Protein AF-A0A957U781-F1 (afdb_monomer_lite)

pLDDT: mean 95.86, std 4.81, range [65.75, 98.56]

Radius of gyration: 17.95 Å; chains: 1; bounding box: 36×41×38 Å

Foldseek 3Di:
DVVVVVVVCVVVVVVVVVCVVVVVDDDDDADDQDPVVCVVVVHDSVVSNVVRCVVQVVVPPDSPVVVVVVVVVVVVVVVVD

Sequence (81 aa):
RQRLHGVAQQPLRQIYQQRAAAGTHRWTLTNYPCAALAQEADMSLRDFEDFVYAATYADQPDPVAAWQAIHDRQQRLVDWL

Structure (mmCIF, N/CA/C/O backbone):
data_AF-A0A957U781-F1
#
_entry.id   AF-A0A957U781-F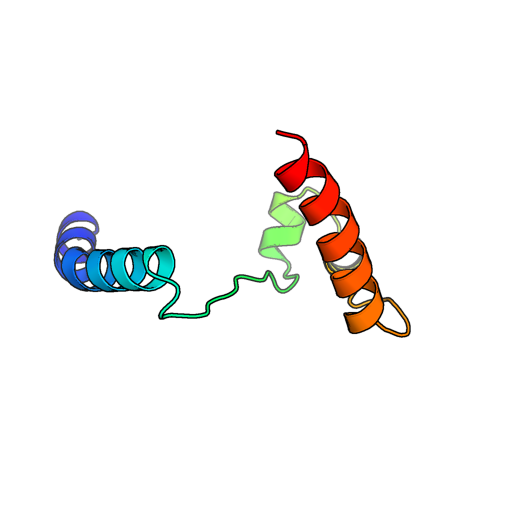1
#
loop_
_atom_site.group_PDB
_atom_site.id
_atom_site.type_symbol
_atom_site.label_atom_id
_atom_site.label_alt_id
_atom_site.label_comp_id
_atom_site.label_asym_id
_atom_site.label_entity_id
_atom_site.label_seq_id
_atom_site.pdbx_PDB_ins_code
_atom_site.Cartn_x
_atom_site.Cartn_y
_atom_site.Cartn_z
_atom_site.occupancy
_atom_site.B_iso_or_equiv
_atom_site.auth_seq_id
_atom_site.auth_comp_id
_atom_site.auth_asym_id
_atom_site.auth_atom_id
_atom_site.pdbx_PDB_model_num
ATOM 1 N N . ARG A 1 1 ? 10.919 22.560 22.095 1.00 65.75 1 ARG A N 1
ATOM 2 C CA . ARG A 1 1 ? 10.117 22.732 20.853 1.00 65.75 1 ARG A CA 1
ATOM 3 C C . ARG A 1 1 ? 9.283 21.493 20.515 1.00 65.75 1 ARG A C 1
ATOM 5 O O . ARG A 1 1 ? 8.070 21.620 20.455 1.00 65.75 1 ARG A O 1
ATOM 12 N N . GLN A 1 2 ? 9.884 20.305 20.398 1.00 76.75 2 GLN A N 1
ATOM 13 C CA . GLN A 1 2 ? 9.176 19.060 20.045 1.00 76.75 2 GLN A CA 1
ATOM 14 C C . GLN A 1 2 ? 8.009 18.709 20.997 1.00 76.75 2 GLN A C 1
ATOM 16 O O . GLN A 1 2 ? 6.913 18.402 20.542 1.00 76.75 2 GLN A O 1
ATOM 21 N N . ARG A 1 3 ? 8.200 18.868 22.317 1.00 84.75 3 ARG A N 1
ATOM 22 C CA . ARG A 1 3 ? 7.148 18.644 23.331 1.00 84.75 3 ARG A CA 1
ATOM 23 C C . ARG A 1 3 ? 5.937 19.577 23.178 1.00 84.75 3 ARG A C 1
ATOM 25 O O . ARG A 1 3 ? 4.810 19.111 23.258 1.00 84.75 3 ARG A O 1
ATOM 32 N N . LEU A 1 4 ? 6.164 20.869 22.918 1.00 89.50 4 LEU A N 1
ATOM 33 C CA . LEU A 1 4 ? 5.088 21.854 22.713 1.00 89.50 4 LEU A CA 1
ATOM 34 C C . LEU A 1 4 ? 4.267 21.532 21.456 1.00 89.50 4 LEU A C 1
ATOM 36 O O . LEU A 1 4 ? 3.042 21.581 21.496 1.00 89.50 4 LEU A O 1
ATOM 40 N N . HIS A 1 5 ? 4.934 21.122 20.372 1.00 86.62 5 HIS A N 1
ATOM 41 C CA . HIS A 1 5 ? 4.262 20.655 19.157 1.00 86.62 5 HIS A CA 1
ATOM 42 C C . HIS A 1 5 ? 3.445 19.376 19.410 1.00 86.62 5 HIS A C 1
ATOM 44 O O . HIS A 1 5 ? 2.316 19.250 18.946 1.00 86.62 5 HIS A O 1
ATOM 50 N N . GLY A 1 6 ? 3.986 18.438 20.196 1.00 87.50 6 GLY A N 1
ATOM 51 C CA . GLY A 1 6 ? 3.288 17.208 20.574 1.00 87.50 6 GLY A CA 1
ATOM 52 C C . GLY A 1 6 ? 1.975 17.460 21.318 1.00 87.50 6 GLY A C 1
ATOM 53 O O . GLY A 1 6 ? 0.964 16.851 20.964 1.00 87.50 6 GLY A O 1
ATOM 54 N N . VAL A 1 7 ? 1.991 18.383 22.288 1.00 92.00 7 VAL A N 1
ATOM 55 C CA . VAL A 1 7 ? 0.810 18.789 23.069 1.00 92.00 7 VAL A CA 1
ATOM 56 C C . VAL A 1 7 ? -0.222 19.495 22.186 1.00 92.00 7 VAL A C 1
ATOM 58 O O . VAL A 1 7 ? -1.392 19.131 22.221 1.00 92.00 7 VAL A O 1
ATOM 61 N N . ALA A 1 8 ? 0.196 20.435 21.331 1.00 93.88 8 ALA A N 1
ATOM 62 C CA . ALA A 1 8 ? -0.721 21.139 20.426 1.00 93.88 8 ALA A CA 1
ATOM 63 C C . ALA A 1 8 ? -1.444 20.195 19.441 1.00 93.88 8 ALA A C 1
ATOM 65 O O . ALA A 1 8 ? -2.603 20.412 19.104 1.00 93.88 8 ALA A O 1
ATOM 66 N N . GLN A 1 9 ? -0.779 19.118 19.010 1.00 94.06 9 GLN A N 1
ATOM 67 C CA . GLN A 1 9 ? -1.336 18.108 18.100 1.00 94.06 9 GLN A CA 1
ATOM 68 C C . GLN A 1 9 ? -2.204 17.049 18.808 1.00 94.06 9 GLN A C 1
ATOM 70 O O . GLN A 1 9 ? -2.829 16.223 18.143 1.00 94.06 9 GLN A O 1
ATOM 75 N N . GLN A 1 10 ? -2.229 17.014 20.147 1.00 94.38 10 GLN A N 1
ATOM 76 C CA . GLN A 1 10 ? -2.925 15.971 20.909 1.00 94.38 10 GLN A CA 1
ATOM 77 C C . GLN A 1 10 ? -4.436 15.901 20.613 1.00 94.38 10 GLN A C 1
ATOM 79 O O . GLN A 1 10 ? -4.909 14.789 20.363 1.00 94.38 10 GLN A O 1
ATOM 84 N N . PRO A 1 11 ? -5.191 17.021 20.563 1.00 96.69 11 PRO A N 1
ATOM 85 C CA . PRO A 1 11 ? -6.630 16.965 20.298 1.00 96.69 11 PRO A CA 1
ATOM 86 C C . PRO A 1 11 ? -6.948 16.409 18.905 1.00 96.69 11 PRO A C 1
ATOM 88 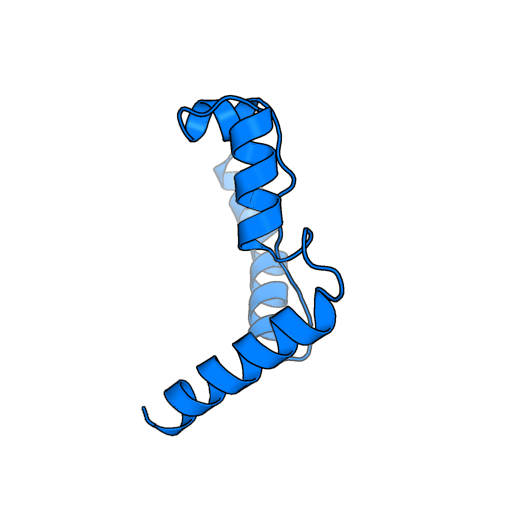O O . PRO A 1 11 ? -7.836 15.573 18.755 1.00 96.69 11 PRO A O 1
ATOM 91 N N . LEU A 1 12 ? -6.173 16.803 17.886 1.00 95.44 12 LEU A N 1
ATOM 92 C CA . LEU A 1 12 ? -6.335 16.298 16.518 1.00 95.44 12 LEU A CA 1
ATOM 93 C C . LEU A 1 12 ? -6.071 14.792 16.439 1.00 95.44 12 LEU A C 1
ATOM 95 O O . LEU A 1 12 ? -6.833 14.063 15.807 1.00 95.44 12 LEU A O 1
ATOM 99 N N . ARG A 1 13 ? -5.032 14.311 17.133 1.00 94.31 13 ARG A N 1
ATOM 100 C CA . ARG A 1 13 ? -4.719 12.877 17.226 1.00 94.31 13 ARG A CA 1
ATOM 101 C C . ARG A 1 13 ? -5.852 12.083 17.869 1.00 94.31 13 ARG A C 1
ATOM 103 O O . ARG A 1 13 ? -6.194 11.019 17.365 1.00 94.31 13 ARG A O 1
ATOM 110 N N . GLN A 1 14 ? -6.434 12.600 18.951 1.00 96.88 14 GLN A N 1
ATOM 111 C CA . GLN A 1 14 ? -7.566 11.956 19.621 1.00 96.88 14 GLN A CA 1
ATOM 112 C C . GLN A 1 14 ? -8.784 11.869 18.702 1.00 96.88 14 GLN A C 1
ATOM 114 O O . GLN A 1 14 ? -9.353 10.791 18.571 1.00 96.88 14 GLN A O 1
ATOM 119 N N . ILE A 1 15 ? -9.141 12.955 18.009 1.00 96.94 15 ILE A N 1
ATOM 120 C CA . ILE A 1 15 ? -10.264 12.954 17.058 1.00 96.94 15 ILE A CA 1
ATOM 121 C C . ILE A 1 15 ? -10.011 11.961 15.916 1.00 96.94 15 ILE A C 1
ATOM 123 O O . ILE A 1 15 ? -10.900 11.183 15.573 1.00 96.94 15 ILE A O 1
ATOM 127 N N . TYR A 1 16 ? -8.801 11.955 15.345 1.00 96.12 16 TYR A N 1
ATOM 128 C CA . TYR A 1 16 ? -8.419 11.009 14.295 1.00 96.12 16 TYR A CA 1
ATOM 129 C C . TYR A 1 16 ? -8.586 9.558 14.762 1.00 96.12 16 TYR A C 1
ATOM 131 O O . TYR A 1 16 ? -9.256 8.772 14.097 1.00 96.12 16 TYR A O 1
ATOM 139 N N . GLN A 1 17 ? -8.042 9.220 15.937 1.00 95.38 17 GLN A N 1
ATOM 140 C CA . GLN A 1 17 ? -8.132 7.877 16.518 1.00 95.38 17 GLN A CA 1
ATOM 141 C C . GLN A 1 17 ? -9.575 7.475 16.830 1.00 95.38 17 GLN A C 1
ATOM 143 O O . GLN A 1 17 ? -9.988 6.377 16.469 1.00 95.38 17 GLN A O 1
ATOM 148 N N . GLN A 1 18 ? -10.358 8.361 17.451 1.00 97.50 18 GLN A N 1
ATOM 149 C CA . GLN A 1 18 ? -11.762 8.100 17.780 1.00 97.50 18 GLN A CA 1
ATOM 150 C C . GLN A 1 18 ? -12.588 7.821 16.524 1.00 97.50 18 GLN A C 1
ATOM 152 O O . GLN A 1 18 ? -13.349 6.857 16.484 1.00 97.50 18 GLN A O 1
ATOM 157 N N . ARG A 1 19 ? -12.420 8.626 15.469 1.00 97.44 19 ARG A N 1
ATOM 158 C CA . ARG A 1 19 ? -13.164 8.438 14.219 1.00 97.44 19 ARG A CA 1
ATOM 159 C C . ARG A 1 19 ? -12.699 7.218 13.427 1.00 97.44 19 ARG A C 1
ATOM 161 O O . ARG A 1 19 ? -13.538 6.558 12.817 1.00 97.44 19 ARG A O 1
ATOM 168 N N . ALA A 1 20 ? -11.399 6.921 13.444 1.00 95.62 20 ALA A N 1
ATOM 169 C CA . ALA A 1 20 ? -10.844 5.711 12.847 1.00 95.62 20 ALA A CA 1
ATOM 170 C C . ALA A 1 20 ? -11.391 4.453 13.540 1.00 95.62 20 ALA A C 1
ATOM 172 O O . ALA A 1 20 ? -11.880 3.556 12.860 1.00 95.62 20 ALA A O 1
ATOM 173 N N . ALA A 1 21 ? -11.390 4.419 14.878 1.00 94.31 21 ALA A N 1
ATOM 174 C CA . ALA A 1 21 ? -11.932 3.307 15.663 1.00 94.31 21 ALA A CA 1
ATOM 175 C C . ALA A 1 21 ? -13.451 3.147 15.487 1.00 94.31 21 ALA A C 1
ATOM 177 O O . ALA A 1 21 ? -13.950 2.030 15.412 1.00 94.31 21 ALA A O 1
ATOM 178 N N . ALA A 1 22 ? -14.185 4.257 15.368 1.00 96.88 22 ALA A N 1
ATOM 179 C CA . ALA A 1 22 ? -15.620 4.241 15.090 1.00 96.88 22 ALA A CA 1
ATOM 180 C C . ALA A 1 22 ? -15.969 3.917 13.622 1.00 96.88 22 ALA A C 1
ATOM 182 O O . ALA A 1 22 ? -17.146 3.886 13.276 1.00 96.88 22 ALA A O 1
ATOM 183 N N . GLY A 1 23 ? -14.983 3.767 12.727 1.00 94.81 23 GLY A N 1
ATOM 184 C CA . GLY A 1 23 ? -15.207 3.530 11.294 1.00 94.81 23 GLY A CA 1
ATOM 185 C C . GLY A 1 23 ? -15.806 4.716 10.519 1.00 94.81 23 GLY A C 1
ATOM 186 O O . GLY A 1 23 ? -16.071 4.606 9.324 1.00 94.81 23 GLY A O 1
ATOM 187 N N . THR A 1 24 ? -15.991 5.878 11.155 1.00 97.12 24 THR A N 1
ATOM 188 C CA . THR A 1 24 ? -16.575 7.095 10.543 1.00 97.12 24 THR A CA 1
ATOM 189 C C . THR A 1 24 ? -15.545 7.964 9.817 1.00 97.12 24 THR A C 1
ATOM 191 O O . THR A 1 24 ? -15.857 9.027 9.267 1.00 97.12 24 THR A O 1
ATOM 194 N N . HIS A 1 25 ? -14.286 7.536 9.831 1.00 95.50 25 HIS A N 1
ATOM 195 C CA . HIS A 1 25 ? -13.215 8.112 9.042 1.00 95.50 25 HIS A CA 1
ATOM 196 C C . HIS A 1 25 ? -12.471 6.992 8.323 1.00 95.50 25 HIS A C 1
ATOM 198 O O . HIS A 1 25 ? -11.697 6.257 8.931 1.00 95.50 25 HIS A O 1
ATOM 204 N N . ARG A 1 26 ? -12.720 6.874 7.016 1.00 93.88 26 ARG A N 1
ATOM 205 C CA . ARG A 1 26 ? -11.937 6.001 6.143 1.00 93.88 26 ARG A CA 1
ATOM 206 C C . ARG A 1 26 ? -10.604 6.681 5.864 1.00 93.88 26 ARG A C 1
ATOM 208 O O . ARG A 1 26 ? -10.581 7.799 5.353 1.00 93.88 26 ARG A O 1
ATOM 215 N N . TRP A 1 27 ? -9.521 6.000 6.194 1.00 94.50 27 TRP A N 1
ATOM 216 C CA . TRP A 1 27 ? -8.162 6.456 5.950 1.00 94.50 27 TRP A CA 1
ATOM 217 C C . TRP A 1 27 ? -7.342 5.293 5.396 1.00 94.50 27 TRP A C 1
ATOM 219 O O . TRP A 1 27 ? -7.684 4.128 5.593 1.00 94.50 27 TR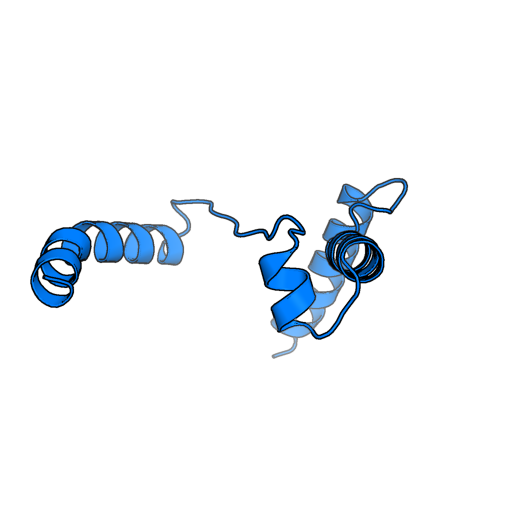P A O 1
ATOM 229 N N . THR A 1 28 ? -6.279 5.623 4.677 1.00 94.38 28 THR A N 1
ATOM 230 C CA . THR A 1 28 ? -5.274 4.667 4.217 1.00 94.38 28 THR A CA 1
ATOM 231 C C . THR A 1 28 ? -3.904 5.323 4.321 1.00 94.38 28 THR A C 1
ATOM 233 O O . THR A 1 28 ? -3.802 6.553 4.313 1.00 94.38 28 THR A O 1
ATOM 236 N N . LEU A 1 29 ? -2.862 4.511 4.449 1.00 94.50 29 LEU A N 1
ATOM 237 C CA . LEU A 1 29 ? -1.473 4.943 4.427 1.00 94.50 29 LEU A CA 1
ATOM 238 C C . LEU A 1 29 ? -0.771 4.185 3.308 1.00 94.50 29 LEU A C 1
ATOM 240 O O . LEU A 1 29 ? -0.959 2.983 3.152 1.00 94.50 29 LEU A O 1
ATOM 244 N N . THR A 1 30 ? 0.045 4.897 2.547 1.00 93.81 30 THR A N 1
ATOM 245 C CA . THR A 1 30 ? 0.887 4.307 1.513 1.00 93.81 30 THR A CA 1
ATOM 246 C C . THR A 1 30 ? 2.270 4.932 1.564 1.00 93.81 30 THR A C 1
ATOM 248 O O . THR A 1 30 ? 2.470 5.968 2.206 1.00 93.81 30 THR A O 1
ATOM 251 N N . ASN A 1 31 ? 3.210 4.300 0.876 1.00 94.00 31 ASN A N 1
ATOM 252 C CA . ASN A 1 31 ? 4.570 4.770 0.737 1.00 94.00 31 ASN A CA 1
ATOM 253 C C . ASN A 1 31 ? 4.884 4.969 -0.748 1.00 94.00 31 ASN A C 1
ATOM 255 O O . ASN A 1 31 ? 4.655 4.069 -1.550 1.00 94.00 31 ASN A O 1
ATOM 259 N N . TYR A 1 32 ? 5.407 6.140 -1.112 1.00 95.44 32 TYR A N 1
ATOM 260 C CA . TYR A 1 32 ? 5.954 6.370 -2.448 1.00 95.44 32 TYR A CA 1
ATOM 261 C C . TYR A 1 32 ? 7.468 6.122 -2.408 1.00 95.44 32 TYR A C 1
ATOM 263 O O . TYR A 1 32 ? 8.124 6.622 -1.485 1.00 95.44 32 TYR A O 1
ATOM 271 N N . PRO A 1 33 ? 8.039 5.361 -3.356 1.00 97.19 33 PRO A N 1
ATOM 272 C CA . PRO A 1 33 ? 9.465 5.073 -3.353 1.00 97.19 33 PRO A CA 1
ATOM 273 C C . PRO A 1 33 ? 10.287 6.355 -3.533 1.00 97.19 33 PRO A C 1
ATOM 275 O O . PRO A 1 33 ? 10.010 7.192 -4.390 1.00 97.19 33 PRO A O 1
ATOM 278 N N . CYS A 1 34 ? 11.308 6.537 -2.697 1.00 97.81 34 CYS A N 1
ATOM 279 C CA . CYS A 1 34 ? 12.220 7.671 -2.794 1.00 97.81 34 CYS A CA 1
ATOM 280 C C . CYS A 1 34 ? 13.631 7.272 -2.357 1.00 97.81 34 CYS A C 1
ATOM 282 O O . CYS A 1 34 ? 13.816 6.282 -1.650 1.00 97.81 34 CYS A O 1
ATOM 284 N N . ALA A 1 35 ? 14.631 8.059 -2.762 1.00 98.44 35 ALA A N 1
ATOM 285 C CA . ALA A 1 35 ? 16.040 7.724 -2.552 1.00 98.44 35 ALA A CA 1
ATOM 286 C C . ALA A 1 35 ? 16.409 7.528 -1.071 1.00 98.44 35 ALA A C 1
ATOM 288 O O . ALA A 1 35 ? 17.187 6.635 -0.757 1.00 98.44 35 ALA A O 1
ATOM 289 N N . ALA A 1 36 ? 15.828 8.323 -0.166 1.00 98.31 36 ALA A N 1
ATOM 290 C CA . ALA A 1 36 ? 16.090 8.193 1.267 1.00 98.31 36 ALA A CA 1
ATOM 291 C C . ALA A 1 36 ? 15.593 6.847 1.816 1.00 98.31 36 ALA A C 1
ATOM 293 O O . ALA A 1 36 ? 16.325 6.171 2.529 1.00 98.31 36 ALA A O 1
ATOM 294 N N . LEU A 1 37 ? 14.386 6.426 1.431 1.00 98.06 37 LEU A N 1
ATOM 295 C CA . LEU A 1 37 ? 13.823 5.147 1.867 1.00 98.06 37 LEU A CA 1
ATOM 296 C C . LEU A 1 37 ? 14.537 3.955 1.221 1.00 98.06 37 LEU A C 1
ATOM 298 O O . LEU A 1 37 ? 14.755 2.950 1.886 1.00 98.06 37 LEU A O 1
ATOM 302 N N . ALA A 1 38 ? 14.961 4.082 -0.040 1.00 98.44 38 ALA A N 1
ATOM 303 C CA . ALA A 1 38 ? 15.789 3.071 -0.694 1.00 98.44 38 ALA A CA 1
ATOM 304 C C . ALA A 1 38 ? 17.137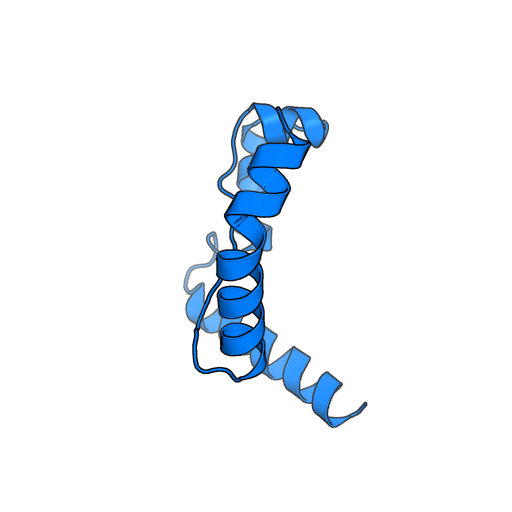 2.896 0.027 1.00 98.44 38 ALA A C 1
ATOM 306 O O . ALA A 1 38 ? 17.562 1.774 0.280 1.00 98.44 38 ALA A O 1
ATOM 307 N N . GLN A 1 39 ? 17.765 4.004 0.436 1.00 98.38 39 GLN A N 1
ATOM 308 C CA . GLN A 1 39 ? 18.990 3.976 1.233 1.00 98.38 39 GLN A CA 1
ATOM 309 C C . GLN A 1 39 ? 18.765 3.342 2.614 1.00 98.38 39 GLN A C 1
ATOM 311 O O . GLN A 1 39 ? 19.591 2.548 3.052 1.00 98.38 39 GLN A O 1
ATOM 316 N N . GLU A 1 40 ? 17.664 3.667 3.300 1.00 98.12 40 GLU A N 1
ATOM 317 C CA . GLU A 1 40 ? 17.302 3.036 4.581 1.00 98.12 40 GLU A CA 1
ATOM 318 C C . GLU A 1 40 ? 17.053 1.526 4.444 1.00 98.12 40 GLU A C 1
ATOM 320 O O . GLU A 1 40 ? 17.333 0.775 5.377 1.00 98.12 40 G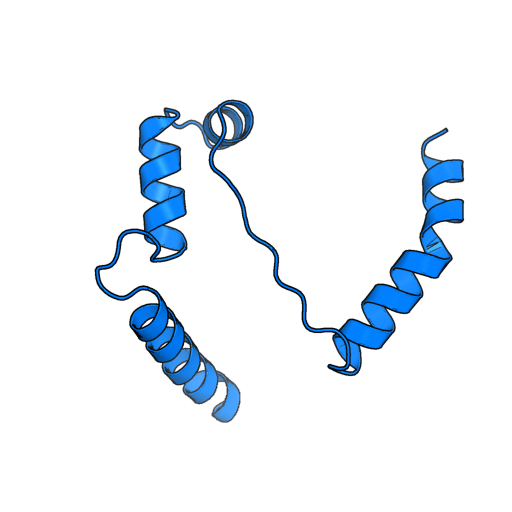LU A O 1
ATOM 325 N N . ALA A 1 41 ? 16.559 1.084 3.286 1.00 97.31 41 ALA A N 1
ATOM 326 C CA . ALA A 1 41 ? 16.324 -0.320 2.965 1.00 97.31 41 ALA A CA 1
ATOM 327 C C . ALA A 1 41 ? 17.567 -1.063 2.430 1.00 97.31 41 ALA A C 1
ATOM 329 O O . ALA A 1 41 ? 17.465 -2.258 2.164 1.00 97.31 41 ALA A O 1
ATOM 330 N N . ASP A 1 42 ? 18.715 -0.389 2.274 1.00 98.12 42 ASP A N 1
ATOM 331 C CA . ASP A 1 42 ? 19.937 -0.918 1.637 1.00 98.12 42 ASP A CA 1
ATOM 332 C C . ASP A 1 42 ? 19.702 -1.429 0.197 1.00 98.12 42 ASP A C 1
ATOM 334 O O . ASP A 1 42 ? 20.197 -2.473 -0.225 1.00 98.12 42 ASP A O 1
ATOM 338 N N . MET A 1 43 ? 18.898 -0.684 -0.569 1.00 98.06 43 MET A N 1
ATOM 339 C CA . MET A 1 43 ? 18.518 -1.002 -1.948 1.00 98.06 43 MET A CA 1
ATOM 340 C C . MET A 1 43 ? 18.884 0.137 -2.904 1.00 98.06 43 MET A C 1
ATOM 342 O O . MET A 1 43 ? 18.944 1.311 -2.524 1.00 98.06 43 MET A O 1
ATOM 346 N N . SER A 1 44 ? 19.068 -0.184 -4.189 1.00 98.44 44 SER A N 1
ATOM 347 C CA . SER A 1 44 ? 19.021 0.861 -5.214 1.00 98.44 44 SER A CA 1
ATOM 348 C C . SER A 1 44 ? 17.606 1.453 -5.284 1.00 98.44 44 SER A C 1
ATOM 350 O O . SER A 1 44 ? 16.630 0.790 -4.928 1.00 98.44 44 SER A O 1
ATOM 352 N N . LEU A 1 45 ? 17.465 2.696 -5.766 1.00 98.44 45 LEU A N 1
ATOM 353 C CA . LEU A 1 45 ? 16.137 3.306 -5.922 1.00 98.44 45 LEU A CA 1
ATOM 354 C C . LEU A 1 45 ? 15.220 2.437 -6.789 1.00 98.44 45 LEU A C 1
ATOM 356 O O . LEU A 1 45 ? 14.055 2.271 -6.453 1.00 98.44 45 LEU A O 1
ATOM 360 N N . ARG A 1 46 ? 15.762 1.852 -7.860 1.00 98.44 46 ARG A N 1
ATOM 361 C CA . ARG A 1 46 ? 14.986 1.024 -8.778 1.00 98.44 46 ARG A CA 1
ATOM 362 C C . ARG A 1 46 ? 14.528 -0.282 -8.138 1.00 98.44 46 ARG A C 1
ATOM 364 O O . ARG A 1 46 ? 13.365 -0.637 -8.271 1.00 98.44 46 ARG A O 1
ATOM 371 N N . ASP A 1 47 ? 15.404 -0.955 -7.396 1.00 98.50 47 ASP A N 1
ATOM 372 C CA . ASP A 1 47 ? 15.009 -2.183 -6.697 1.00 98.50 47 ASP A CA 1
ATOM 373 C C . ASP A 1 47 ? 13.958 -1.883 -5.616 1.00 98.50 47 ASP A C 1
ATOM 375 O O . ASP A 1 47 ? 13.043 -2.674 -5.391 1.00 98.50 47 ASP A O 1
ATOM 379 N N . PHE A 1 48 ? 14.058 -0.720 -4.963 1.00 98.50 48 PHE A N 1
ATOM 380 C CA . PHE A 1 48 ? 13.063 -0.279 -3.989 1.00 98.50 48 PHE A CA 1
ATOM 381 C C . PHE A 1 48 ? 11.722 0.089 -4.641 1.00 98.50 48 PHE A C 1
ATOM 383 O O . PHE A 1 48 ? 10.670 -0.217 -4.084 1.00 98.50 48 PHE A O 1
ATOM 390 N N . GLU A 1 49 ? 11.735 0.720 -5.817 1.00 98.38 49 GLU A N 1
ATOM 391 C CA . GLU A 1 49 ? 10.535 0.967 -6.626 1.00 98.38 49 GLU A CA 1
ATOM 392 C C . GLU A 1 49 ? 9.835 -0.345 -6.982 1.00 98.38 49 GLU A C 1
ATOM 394 O O . GLU A 1 49 ? 8.654 -0.508 -6.669 1.00 98.38 49 GLU A O 1
ATOM 399 N N . ASP A 1 50 ? 10.576 -1.296 -7.556 1.00 98.38 50 ASP A N 1
ATOM 400 C CA . ASP A 1 50 ? 10.053 -2.609 -7.933 1.00 98.38 50 ASP A CA 1
ATOM 401 C C . ASP A 1 50 ? 9.471 -3.335 -6.705 1.00 98.38 50 ASP A C 1
ATOM 403 O O . ASP A 1 50 ? 8.360 -3.867 -6.760 1.00 98.38 50 ASP A O 1
ATOM 407 N N . PHE A 1 51 ? 10.158 -3.274 -5.558 1.00 97.69 51 PHE A N 1
ATOM 408 C CA . PHE A 1 51 ? 9.656 -3.814 -4.295 1.00 97.69 51 PHE A CA 1
ATOM 409 C C . PHE A 1 51 ? 8.348 -3.152 -3.838 1.00 97.69 51 PHE A C 1
ATOM 411 O O . PHE A 1 51 ? 7.387 -3.856 -3.526 1.00 97.69 51 PHE A O 1
ATOM 418 N N . VAL A 1 52 ? 8.284 -1.817 -3.781 1.00 97.81 52 VAL A N 1
ATOM 419 C CA . VAL A 1 52 ? 7.096 -1.093 -3.295 1.00 97.81 52 VAL A CA 1
ATOM 420 C C . VAL A 1 52 ? 5.896 -1.331 -4.213 1.00 97.81 52 VAL A C 1
ATOM 422 O O . VAL A 1 52 ? 4.784 -1.551 -3.722 1.00 97.81 52 VAL A O 1
ATOM 425 N N . TYR A 1 53 ? 6.093 -1.324 -5.533 1.00 97.75 53 TYR A N 1
ATOM 426 C CA . TYR A 1 53 ? 5.003 -1.550 -6.481 1.00 97.75 53 TYR A CA 1
ATOM 427 C C . TYR A 1 53 ? 4.489 -2.986 -6.433 1.00 97.75 53 TYR A C 1
ATOM 429 O O . TYR A 1 53 ? 3.275 -3.170 -6.345 1.00 97.75 53 TYR A O 1
ATOM 437 N N . ALA A 1 54 ? 5.379 -3.978 -6.361 1.00 97.25 54 ALA A N 1
ATOM 438 C CA . ALA A 1 54 ? 4.985 -5.373 -6.183 1.00 97.25 54 ALA A CA 1
ATOM 439 C C . ALA A 1 54 ? 4.274 -5.605 -4.837 1.00 97.25 54 ALA A C 1
ATOM 441 O O . ALA A 1 54 ? 3.225 -6.246 -4.779 1.00 97.25 54 ALA A O 1
ATOM 442 N N . ALA A 1 55 ? 4.783 -5.029 -3.741 1.00 96.62 55 ALA A N 1
ATOM 443 C CA . ALA A 1 55 ? 4.186 -5.161 -2.408 1.00 96.62 55 ALA A CA 1
ATOM 444 C C . ALA A 1 55 ? 2.797 -4.508 -2.298 1.00 96.62 55 ALA A C 1
ATOM 446 O O . ALA A 1 55 ? 1.985 -4.910 -1.460 1.00 96.62 55 ALA A O 1
ATOM 447 N N . THR A 1 56 ? 2.519 -3.503 -3.133 1.00 96.50 56 THR A N 1
ATOM 448 C CA . THR A 1 56 ? 1.218 -2.822 -3.208 1.00 96.50 56 THR A CA 1
ATOM 449 C C . THR A 1 56 ? 0.357 -3.278 -4.386 1.00 96.50 56 THR A C 1
ATOM 451 O O . THR A 1 56 ? -0.738 -2.740 -4.574 1.00 96.50 56 THR A O 1
ATOM 454 N N . TYR A 1 57 ? 0.809 -4.290 -5.137 1.00 97.25 57 TYR A N 1
ATOM 455 C CA . TYR A 1 57 ? 0.162 -4.847 -6.332 1.00 97.25 57 TYR A CA 1
ATOM 456 C C . TYR A 1 57 ? -0.105 -3.814 -7.433 1.00 97.25 57 TYR A C 1
ATOM 458 O O . TYR A 1 57 ? -0.927 -4.042 -8.320 1.00 97.25 57 TYR A O 1
ATOM 466 N N . ALA A 1 58 ? 0.569 -2.665 -7.376 1.00 96.62 58 ALA A N 1
ATOM 467 C CA . ALA A 1 58 ? 0.418 -1.580 -8.338 1.00 96.62 58 ALA A CA 1
ATOM 468 C C . ALA A 1 58 ? 1.004 -1.939 -9.714 1.00 96.62 58 ALA A C 1
ATOM 470 O O . ALA A 1 58 ? 0.682 -1.296 -10.709 1.00 96.62 58 ALA A O 1
ATOM 471 N N . ASP A 1 59 ? 1.845 -2.969 -9.760 1.00 97.25 59 ASP A N 1
ATOM 472 C CA . ASP A 1 59 ? 2.438 -3.559 -10.957 1.00 97.25 59 ASP A CA 1
ATOM 473 C C . ASP A 1 59 ? 1.525 -4.585 -11.657 1.00 97.25 59 ASP A C 1
ATOM 475 O O . ASP A 1 59 ? 1.838 -5.040 -12.758 1.00 97.25 59 ASP A O 1
ATOM 479 N N . GLN A 1 60 ? 0.395 -4.961 -11.047 1.00 97.88 60 GLN A N 1
ATOM 480 C CA . GLN A 1 60 ? -0.519 -5.954 -11.610 1.00 97.88 60 GLN A CA 1
ATOM 481 C C . GLN A 1 60 ? -1.439 -5.357 -12.687 1.00 97.88 60 GLN A C 1
ATOM 483 O O . GLN A 1 60 ? -1.798 -4.182 -12.608 1.00 97.88 60 GLN A O 1
ATOM 488 N N . PRO A 1 61 ? -1.910 -6.162 -13.664 1.00 97.94 61 PRO A N 1
ATOM 489 C CA . PRO A 1 61 ? -2.864 -5.696 -14.674 1.00 97.94 61 PRO A CA 1
ATOM 490 C C . PRO A 1 61 ? -4.194 -5.201 -14.087 1.00 97.94 61 PRO A C 1
ATOM 492 O O . PRO A 1 61 ? -4.797 -4.277 -14.626 1.00 97.94 61 PRO A O 1
ATOM 495 N N . ASP A 1 62 ? -4.640 -5.814 -12.984 1.00 98.19 62 ASP A N 1
ATOM 496 C CA . ASP A 1 62 ? -5.799 -5.380 -12.200 1.00 98.19 62 ASP A CA 1
ATOM 497 C C . ASP A 1 62 ? -5.443 -5.353 -10.699 1.00 98.19 62 ASP A C 1
ATOM 499 O O . ASP A 1 62 ? -5.648 -6.337 -9.975 1.00 98.19 62 ASP A O 1
ATOM 503 N N . PRO A 1 63 ? -4.890 -4.229 -10.207 1.00 97.56 63 PRO A N 1
ATOM 504 C CA . PRO A 1 63 ? -4.533 -4.074 -8.799 1.00 97.56 63 PRO A CA 1
ATOM 505 C C . PRO A 1 63 ? -5.745 -4.171 -7.866 1.00 97.56 63 PRO A C 1
ATOM 507 O O . PRO A 1 63 ? -5.620 -4.612 -6.725 1.00 97.56 63 PRO A O 1
ATOM 510 N N . VAL A 1 64 ? -6.935 -3.772 -8.332 1.00 97.88 64 VAL A N 1
ATOM 511 C CA . VAL A 1 64 ? -8.156 -3.784 -7.515 1.00 97.88 64 VAL A CA 1
ATOM 512 C C . V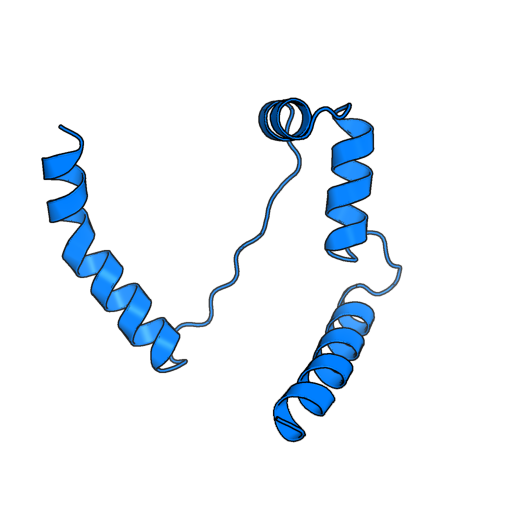AL A 1 64 ? -8.586 -5.221 -7.245 1.00 97.88 64 VAL A C 1
ATOM 514 O O . VAL A 1 64 ? -8.851 -5.564 -6.090 1.00 97.88 64 VAL A O 1
ATOM 517 N N . ALA A 1 65 ? -8.590 -6.072 -8.273 1.00 98.44 65 ALA A N 1
ATOM 518 C CA . ALA A 1 65 ? -8.866 -7.496 -8.118 1.00 98.44 65 ALA A CA 1
ATOM 519 C C . ALA A 1 65 ? -7.837 -8.183 -7.202 1.00 98.44 65 ALA A C 1
ATOM 521 O O . ALA A 1 65 ? -8.210 -8.996 -6.354 1.00 98.44 65 ALA A O 1
ATOM 522 N N . ALA A 1 66 ? -6.552 -7.818 -7.307 1.00 98.19 66 ALA A N 1
ATOM 523 C CA . ALA A 1 66 ? -5.512 -8.337 -6.417 1.00 98.19 66 ALA A CA 1
ATOM 524 C C . ALA A 1 66 ? -5.796 -7.994 -4.941 1.00 98.19 66 ALA A C 1
ATOM 526 O O . ALA A 1 66 ? -5.762 -8.873 -4.076 1.00 98.19 66 ALA A O 1
ATOM 527 N N . TRP A 1 67 ? -6.158 -6.740 -4.648 1.00 98.00 67 TRP A N 1
ATOM 528 C CA . TRP A 1 67 ? -6.518 -6.316 -3.292 1.00 98.00 67 TRP A CA 1
ATOM 529 C C . TRP A 1 67 ? -7.807 -6.964 -2.771 1.00 98.00 67 TRP A C 1
ATOM 531 O O . TRP A 1 67 ? -7.872 -7.305 -1.588 1.00 98.00 67 TRP A O 1
ATOM 541 N N . GLN A 1 68 ? -8.806 -7.192 -3.627 1.00 98.56 68 GLN A N 1
ATOM 542 C CA . GLN A 1 68 ? -10.020 -7.934 -3.261 1.00 98.56 68 GLN A CA 1
ATOM 543 C C . GLN A 1 68 ? -9.694 -9.384 -2.876 1.00 98.56 68 GLN A C 1
ATOM 545 O O . GLN A 1 68 ? -10.127 -9.852 -1.827 1.00 98.56 68 GLN A O 1
ATOM 550 N N . ALA A 1 69 ? -8.835 -10.065 -3.638 1.00 98.25 69 ALA A N 1
ATOM 551 C CA . ALA A 1 69 ? -8.410 -11.424 -3.308 1.00 98.25 69 ALA A CA 1
ATOM 552 C C . ALA A 1 69 ? -7.652 -11.503 -1.966 1.00 98.25 69 ALA A C 1
ATOM 554 O O . ALA A 1 69 ? -7.792 -12.475 -1.214 1.00 98.25 69 ALA A O 1
ATOM 555 N N . ILE A 1 70 ? -6.852 -10.482 -1.635 1.00 97.88 70 ILE A N 1
ATOM 556 C CA . ILE A 1 70 ? -6.186 -10.375 -0.326 1.00 97.88 70 ILE A CA 1
ATOM 557 C C . ILE A 1 70 ? -7.211 -10.178 0.782 1.00 97.88 70 ILE A C 1
ATOM 559 O O . ILE A 1 70 ? -7.119 -10.875 1.794 1.00 97.88 70 ILE A O 1
ATOM 563 N N . HIS A 1 71 ? -8.175 -9.276 0.583 1.00 98.00 71 HIS A N 1
ATOM 564 C CA . HIS A 1 71 ? -9.270 -9.056 1.521 1.00 98.00 71 HIS A CA 1
ATOM 565 C C . HIS A 1 71 ? -10.000 -10.368 1.820 1.00 98.00 71 HIS A C 1
ATOM 567 O O . HIS A 1 71 ? -10.058 -10.767 2.979 1.00 98.00 71 HIS A O 1
ATOM 573 N N . ASP A 1 72 ? -10.440 -11.098 0.794 1.00 98.50 72 ASP A N 1
ATOM 574 C CA . ASP A 1 72 ? -11.169 -12.361 0.960 1.00 98.50 72 ASP A CA 1
ATOM 575 C C . ASP A 1 72 ? -10.329 -13.422 1.686 1.00 98.50 72 ASP A C 1
ATOM 577 O O . ASP A 1 72 ? -10.819 -14.198 2.512 1.00 98.50 72 ASP A O 1
ATOM 581 N N . ARG A 1 73 ? -9.022 -13.481 1.399 1.00 98.19 73 ARG A N 1
ATOM 582 C CA . ARG A 1 73 ? -8.105 -14.393 2.094 1.00 98.19 73 ARG A CA 1
ATOM 583 C C . ARG A 1 73 ? -7.939 -14.023 3.565 1.00 98.19 73 ARG A C 1
ATOM 585 O O . ARG A 1 73 ? -7.942 -14.924 4.399 1.00 98.19 73 ARG A O 1
ATOM 592 N N . GLN A 1 74 ? -7.772 -12.742 3.876 1.00 98.25 74 GLN A N 1
ATOM 593 C CA . GLN A 1 74 ? -7.618 -12.270 5.250 1.00 98.25 74 GLN A CA 1
ATOM 594 C C . GLN A 1 74 ? -8.919 -12.414 6.038 1.00 98.25 74 GLN A C 1
ATOM 596 O O . GLN A 1 74 ? -8.869 -12.882 7.170 1.00 98.25 74 GLN A O 1
ATOM 601 N N . GLN A 1 75 ? -10.068 -12.107 5.433 1.00 98.50 75 GLN A N 1
ATOM 602 C CA . GLN A 1 75 ? -11.370 -12.229 6.083 1.00 98.50 75 GLN A CA 1
ATOM 603 C C . GLN A 1 75 ? -11.631 -13.668 6.535 1.00 98.50 75 GLN A C 1
ATOM 605 O O . GLN A 1 75 ? -11.990 -13.881 7.684 1.00 98.50 75 GLN A O 1
ATOM 610 N N . ARG A 1 76 ? -11.308 -14.669 5.702 1.00 98.31 76 ARG A N 1
ATOM 611 C CA . ARG A 1 76 ? -11.401 -16.087 6.099 1.00 98.31 76 ARG A CA 1
ATOM 612 C C . ARG A 1 76 ? -10.565 -16.442 7.331 1.00 98.31 76 ARG A C 1
ATOM 614 O O . ARG A 1 76 ? -10.962 -17.314 8.093 1.00 98.31 76 ARG A O 1
ATOM 621 N N . LEU A 1 77 ? -9.397 -15.820 7.501 1.00 98.31 77 LEU A N 1
ATOM 622 C CA . LEU A 1 77 ? -8.546 -16.038 8.675 1.00 98.31 77 LEU A CA 1
ATOM 623 C C . LEU A 1 77 ? -9.087 -15.304 9.904 1.00 98.31 77 LEU A C 1
ATOM 625 O O . LEU A 1 77 ? -9.016 -15.848 10.999 1.00 98.31 77 LEU A O 1
ATOM 629 N N . VAL A 1 78 ? -9.627 -14.095 9.722 1.00 98.12 78 VAL A N 1
ATOM 630 C CA . VAL A 1 78 ? -10.281 -13.333 10.795 1.00 98.12 78 VAL A CA 1
ATOM 631 C C . VAL A 1 78 ? -11.517 -14.068 11.302 1.00 98.12 78 VAL A C 1
ATOM 633 O O . VAL A 1 78 ? -11.676 -14.181 12.506 1.00 98.12 78 VAL A O 1
ATOM 636 N N . ASP A 1 79 ? -12.345 -14.610 10.409 1.00 98.19 79 ASP A N 1
ATOM 637 C CA . ASP A 1 79 ? -13.557 -15.350 10.780 1.00 98.19 79 ASP A CA 1
ATOM 638 C C . ASP A 1 79 ? -13.248 -16.670 11.511 1.00 98.19 79 ASP A C 1
ATOM 640 O O . ASP A 1 79 ? -14.116 -17.227 12.181 1.00 98.19 79 ASP A O 1
ATOM 644 N N . TRP A 1 80 ? -12.030 -17.199 11.349 1.00 97.38 80 TRP A N 1
ATOM 645 C CA . TRP A 1 80 ? -11.573 -18.420 12.014 1.00 97.38 80 TRP A CA 1
ATOM 646 C C . TRP A 1 80 ? -11.009 -18.180 13.427 1.00 97.38 80 TRP A C 1
ATOM 648 O O . TRP A 1 80 ? -11.084 -19.094 14.251 1.00 97.38 80 TRP A O 1
ATOM 658 N N . LEU A 1 81 ? -10.426 -17.003 13.691 1.00 95.19 81 LEU A N 1
ATOM 659 C CA . LEU A 1 81 ? -9.808 -16.623 14.974 1.00 95.19 81 LEU A CA 1
ATOM 660 C C . LEU A 1 81 ? -10.844 -16.191 16.021 1.00 95.19 81 LEU A C 1
ATOM 662 O O . LEU A 1 81 ? -10.624 -16.535 17.205 1.00 95.19 81 LEU A O 1
#

Secondary structure (DSSP, 8-state):
-HHHHHHHTHHHHHHHHHHHHTT-S---------HHHHHHTTS-HHHHHHHHHHHTTTTSS-HHHHHHHHHHHHHHHHTT-